Protein AF-A0A348XFD6-F1 (afdb_monomer_lite)

Foldseek 3Di:
DDDPVVVVVVVVVVCVVQPPPRVVVVVVVVVVVVVVVVVVVVVVVVVVVVVVPPPPDDDDD

Sequence (61 aa):
MGGLGEYWVVLVIVVLLFGAGAIPKLAKAVGQAKQEFKKGIDEGTDETAESDDKSKGTLDT

Structure (mmCIF, N/CA/C/O backbone):
data_AF-A0A348XFD6-F1
#
_entry.id   AF-A0A348XFD6-F1
#
loop_
_atom_site.group_PDB
_atom_site.id
_atom_site.type_symbol
_atom_site.label_atom_id
_atom_site.label_alt_id
_atom_site.label_comp_id
_atom_site.label_asym_id
_atom_site.label_entity_id
_atom_site.label_seq_id
_atom_site.pdbx_PDB_ins_code
_atom_site.Cartn_x
_atom_site.Cartn_y
_atom_site.Cartn_z
_atom_site.occupancy
_atom_site.B_iso_or_equiv
_atom_site.auth_seq_id
_atom_site.auth_comp_id
_atom_site.auth_asym_id
_atom_site.auth_atom_id
_atom_site.pdbx_PDB_model_num
ATOM 1 N N . MET A 1 1 ? 18.068 -21.724 -12.762 1.00 60.22 1 MET A N 1
ATOM 2 C CA . MET A 1 1 ? 18.658 -20.409 -13.099 1.00 60.22 1 MET A CA 1
ATOM 3 C C . MET A 1 1 ? 17.630 -19.622 -13.913 1.00 60.22 1 MET A C 1
ATOM 5 O O . MET A 1 1 ? 17.758 -19.513 -15.118 1.00 60.22 1 MET A O 1
ATOM 9 N N . GLY A 1 2 ? 16.542 -19.188 -13.280 1.00 66.06 2 GLY A N 1
ATOM 10 C CA . GLY A 1 2 ? 15.376 -18.581 -13.939 1.00 66.06 2 GLY A CA 1
ATOM 11 C C . GLY A 1 2 ? 14.239 -18.540 -12.925 1.00 66.06 2 GLY A C 1
ATOM 12 O O . GLY A 1 2 ? 14.093 -19.497 -12.166 1.00 66.06 2 GLY A O 1
ATOM 13 N N . GLY A 1 3 ? 13.554 -17.413 -12.792 1.00 69.69 3 GLY A N 1
ATOM 14 C CA . GLY A 1 3 ? 12.583 -17.211 -11.721 1.00 69.69 3 GLY A CA 1
ATOM 15 C C . GLY A 1 3 ? 12.500 -15.752 -11.307 1.00 69.69 3 GLY A C 1
ATOM 16 O O . GLY A 1 3 ? 11.434 -15.170 -11.377 1.00 69.69 3 GLY A O 1
ATOM 17 N N . LEU A 1 4 ? 13.612 -15.114 -10.928 1.00 77.75 4 LEU A N 1
ATOM 18 C CA . LEU A 1 4 ? 13.566 -13.712 -10.484 1.00 77.75 4 LEU A CA 1
ATOM 19 C C . LEU A 1 4 ? 13.413 -12.721 -11.650 1.00 77.75 4 LEU A C 1
ATOM 21 O O . LEU A 1 4 ? 12.799 -11.676 -11.470 1.00 77.75 4 LEU A O 1
ATOM 25 N N . GLY A 1 5 ? 13.935 -13.041 -12.840 1.00 84.19 5 GLY A N 1
ATOM 26 C CA . GLY A 1 5 ? 13.910 -12.142 -14.002 1.00 84.19 5 GLY A CA 1
ATOM 27 C C . GLY A 1 5 ? 12.511 -11.933 -14.584 1.00 84.19 5 GLY A C 1
ATOM 28 O O . GLY A 1 5 ? 12.133 -10.798 -14.876 1.00 84.19 5 GLY A O 1
ATOM 29 N N . GLU A 1 6 ? 11.716 -13.000 -14.700 1.00 83.75 6 GLU A N 1
ATOM 30 C CA . GLU A 1 6 ? 10.355 -12.912 -15.241 1.00 83.75 6 GLU A CA 1
ATOM 31 C C . GLU A 1 6 ? 9.425 -12.050 -14.371 1.00 83.75 6 GLU A C 1
ATOM 33 O O . GLU A 1 6 ? 8.644 -11.257 -14.902 1.00 83.75 6 GLU A O 1
ATOM 38 N N . TYR A 1 7 ? 9.549 -12.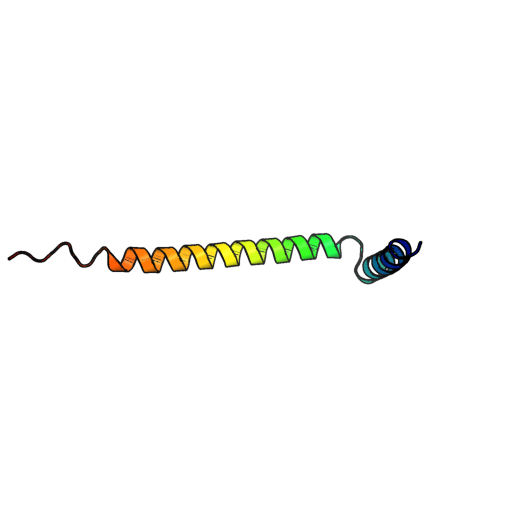118 -13.039 1.00 89.88 7 TYR A N 1
ATOM 39 C CA . TYR A 1 7 ? 8.732 -11.295 -12.138 1.00 89.88 7 TYR A CA 1
ATOM 40 C C . TYR A 1 7 ? 9.021 -9.796 -12.274 1.00 89.88 7 TYR A C 1
ATOM 42 O O . TYR A 1 7 ? 8.096 -8.990 -12.181 1.00 89.88 7 TYR A O 1
ATOM 50 N N . TRP A 1 8 ? 10.272 -9.408 -12.539 1.00 91.31 8 TRP A N 1
ATOM 51 C CA . TRP A 1 8 ? 10.626 -8.001 -12.745 1.00 91.31 8 TRP A CA 1
ATOM 52 C C . TRP A 1 8 ? 9.958 -7.412 -13.987 1.00 91.31 8 TRP A C 1
ATOM 54 O O . TRP A 1 8 ? 9.463 -6.288 -13.934 1.00 91.31 8 TRP A O 1
ATOM 64 N N . VAL A 1 9 ? 9.879 -8.173 -15.082 1.00 92.06 9 VAL A N 1
ATOM 65 C CA . VAL A 1 9 ? 9.207 -7.725 -16.313 1.00 92.06 9 VAL A CA 1
ATOM 66 C C . VAL A 1 9 ? 7.714 -7.505 -16.067 1.00 92.06 9 VAL A C 1
ATOM 68 O O . VAL A 1 9 ? 7.174 -6.462 -16.438 1.00 92.06 9 VAL A O 1
ATOM 71 N N . VAL A 1 10 ? 7.054 -8.444 -15.384 1.00 92.06 10 VAL A N 1
ATOM 72 C CA . VAL A 1 10 ? 5.628 -8.319 -15.039 1.00 92.06 10 VAL A CA 1
ATOM 73 C C . VAL A 1 10 ? 5.390 -7.113 -14.127 1.00 92.06 10 VAL A C 1
ATOM 75 O O . VAL A 1 10 ? 4.469 -6.333 -14.368 1.00 92.06 10 VAL A O 1
ATOM 78 N N . LEU A 1 11 ? 6.246 -6.910 -13.121 1.00 91.56 11 LEU A N 1
ATOM 79 C CA . LEU A 1 11 ? 6.142 -5.783 -12.194 1.00 91.56 11 LEU A CA 1
ATOM 80 C C . LEU A 1 11 ? 6.272 -4.438 -12.920 1.00 91.56 11 LEU A C 1
ATOM 82 O O . LEU A 1 11 ? 5.481 -3.531 -12.666 1.00 91.56 11 LEU A O 1
ATOM 86 N N . VAL A 1 12 ? 7.208 -4.320 -13.866 1.00 93.12 12 VAL A N 1
ATOM 87 C CA . VAL A 1 12 ? 7.371 -3.108 -14.683 1.00 93.12 12 VAL A CA 1
ATOM 88 C C . VAL A 1 12 ? 6.125 -2.838 -15.530 1.00 93.12 12 VAL A C 1
ATOM 90 O O . VAL A 1 12 ? 5.654 -1.704 -15.555 1.00 93.12 12 VAL A O 1
ATOM 93 N N . ILE A 1 13 ? 5.541 -3.857 -16.170 1.00 93.81 13 ILE A N 1
ATOM 94 C CA . ILE A 1 13 ? 4.316 -3.693 -16.974 1.00 93.81 13 ILE A CA 1
ATOM 95 C C . ILE A 1 13 ? 3.152 -3.204 -16.103 1.00 93.81 13 ILE A C 1
ATOM 97 O O . ILE A 1 13 ? 2.462 -2.255 -16.472 1.00 93.81 13 ILE A O 1
ATOM 101 N N . VAL A 1 14 ? 2.958 -3.797 -14.922 1.00 92.50 14 VAL A N 1
ATOM 102 C CA . VAL A 1 14 ? 1.922 -3.366 -13.969 1.00 92.50 14 VAL A CA 1
ATOM 103 C C . VAL A 1 14 ? 2.147 -1.910 -13.549 1.00 92.50 14 VAL A C 1
ATOM 105 O O . VAL A 1 14 ? 1.214 -1.109 -13.558 1.00 92.50 14 VAL A O 1
ATOM 108 N N . VAL A 1 15 ? 3.387 -1.526 -13.244 1.00 92.25 15 VAL A N 1
ATOM 109 C CA . VAL A 1 15 ? 3.729 -0.141 -12.888 1.00 92.25 15 VAL A CA 1
ATOM 110 C C . VAL A 1 15 ? 3.508 0.829 -14.054 1.00 92.25 15 VAL A C 1
ATOM 112 O O . VAL A 1 15 ? 3.124 1.967 -13.804 1.00 92.25 15 VAL A O 1
ATOM 115 N N . LEU A 1 16 ? 3.696 0.418 -15.309 1.00 93.06 16 LEU A N 1
ATOM 116 C CA . LEU A 1 16 ? 3.415 1.266 -16.475 1.00 93.06 16 LEU A CA 1
ATOM 117 C C . LEU A 1 16 ? 1.911 1.465 -16.711 1.00 93.06 16 LEU A C 1
ATOM 119 O O . LEU A 1 16 ? 1.498 2.573 -17.043 1.00 93.06 16 LEU A O 1
ATOM 123 N N . LEU A 1 17 ? 1.093 0.426 -16.513 1.00 93.44 17 LEU A N 1
ATOM 124 C CA . LEU A 1 17 ? -0.364 0.505 -16.687 1.00 93.44 17 LEU A CA 1
ATOM 125 C C . LEU A 1 17 ? -1.044 1.317 -15.579 1.00 93.44 17 LEU A C 1
ATOM 127 O O . LEU A 1 17 ? -1.935 2.118 -15.850 1.00 93.44 17 LEU A O 1
ATOM 131 N N . PHE A 1 18 ? -0.632 1.101 -14.329 1.00 90.75 18 PHE A N 1
ATOM 132 C CA . PHE A 1 18 ? -1.250 1.732 -13.160 1.00 90.75 18 PHE A CA 1
ATOM 133 C C . PHE A 1 18 ? -0.513 2.999 -12.694 1.00 90.75 18 PHE A C 1
ATOM 135 O O . PHE A 1 18 ? -1.086 3.823 -11.983 1.00 90.75 18 PHE A O 1
ATOM 142 N N . GLY A 1 19 ? 0.744 3.182 -13.095 1.00 88.19 19 GLY A N 1
ATOM 143 C CA . GLY A 1 19 ? 1.629 4.249 -12.634 1.00 88.19 19 GLY A CA 1
ATOM 144 C C . GLY A 1 19 ? 2.345 3.914 -11.318 1.00 88.19 19 GLY A C 1
ATOM 145 O O . GLY A 1 19 ? 1.802 3.257 -10.427 1.00 88.19 19 GLY A O 1
ATOM 146 N N . ALA A 1 20 ? 3.561 4.447 -11.137 1.00 86.44 20 ALA A N 1
ATOM 147 C CA . ALA A 1 20 ? 4.382 4.229 -9.935 1.00 86.44 20 ALA A CA 1
ATOM 148 C C . ALA A 1 20 ? 3.720 4.709 -8.624 1.00 86.44 20 ALA A C 1
ATOM 150 O O . ALA A 1 20 ? 4.054 4.231 -7.542 1.00 86.44 20 ALA A O 1
ATOM 151 N N . GLY A 1 21 ? 2.756 5.632 -8.711 1.00 89.44 21 GLY A N 1
ATOM 152 C CA . GLY A 1 21 ? 2.011 6.151 -7.561 1.00 89.44 21 GLY A CA 1
ATOM 153 C C . GLY A 1 21 ? 0.794 5.317 -7.140 1.00 89.44 21 GLY A C 1
ATOM 154 O O . GLY A 1 21 ? 0.280 5.524 -6.040 1.00 89.44 21 GLY A O 1
ATOM 155 N N . ALA A 1 22 ? 0.319 4.376 -7.964 1.00 89.06 22 ALA A N 1
ATOM 156 C CA . ALA A 1 22 ? -0.899 3.622 -7.659 1.00 89.06 22 ALA A CA 1
ATOM 157 C C . ALA A 1 22 ? -0.693 2.607 -6.530 1.00 89.06 22 ALA A C 1
ATOM 159 O O . ALA A 1 22 ? -1.494 2.560 -5.601 1.00 89.06 22 ALA A O 1
ATOM 160 N N . ILE A 1 23 ? 0.410 1.856 -6.549 1.00 90.44 23 ILE A N 1
ATOM 161 C CA . ILE A 1 23 ? 0.738 0.877 -5.501 1.00 90.44 23 ILE A CA 1
ATOM 162 C C . ILE A 1 23 ? 0.820 1.521 -4.102 1.00 90.44 23 ILE A C 1
ATOM 164 O O . ILE A 1 23 ? 0.122 1.046 -3.203 1.00 90.44 23 ILE A O 1
ATOM 168 N N . PRO A 1 24 ? 1.578 2.618 -3.873 1.00 88.31 24 PRO A N 1
ATOM 169 C CA . PRO A 1 24 ? 1.632 3.244 -2.549 1.00 88.31 24 PRO A CA 1
ATOM 170 C C . PRO A 1 24 ? 0.297 3.876 -2.131 1.00 88.31 24 PRO A C 1
ATOM 172 O O . PRO A 1 24 ? -0.031 3.882 -0.943 1.00 88.31 24 PRO A O 1
ATOM 175 N N . LYS A 1 25 ? -0.500 4.381 -3.082 1.00 92.19 25 LYS A N 1
ATOM 176 C CA . LYS A 1 25 ? -1.826 4.951 -2.802 1.00 92.19 25 LYS A CA 1
ATOM 177 C C . LYS A 1 25 ? -2.831 3.874 -2.383 1.00 92.19 25 LYS A C 1
ATOM 179 O O . LYS A 1 25 ? -3.535 4.060 -1.393 1.00 92.19 25 LYS A O 1
ATOM 184 N N . LEU A 1 26 ? -2.846 2.740 -3.085 1.00 92.69 26 LEU A N 1
ATOM 185 C CA . LEU A 1 26 ? -3.665 1.576 -2.743 1.00 92.69 26 LEU A CA 1
ATOM 186 C C . LEU A 1 26 ? -3.245 0.982 -1.394 1.00 92.69 26 LEU A C 1
ATOM 188 O O . LEU A 1 26 ? -4.103 0.725 -0.555 1.00 92.69 26 LEU A O 1
ATOM 192 N N . ALA A 1 27 ? -1.940 0.836 -1.144 1.00 93.62 27 ALA A N 1
ATOM 193 C CA . ALA A 1 27 ? -1.430 0.342 0.134 1.00 93.62 27 ALA A CA 1
ATOM 194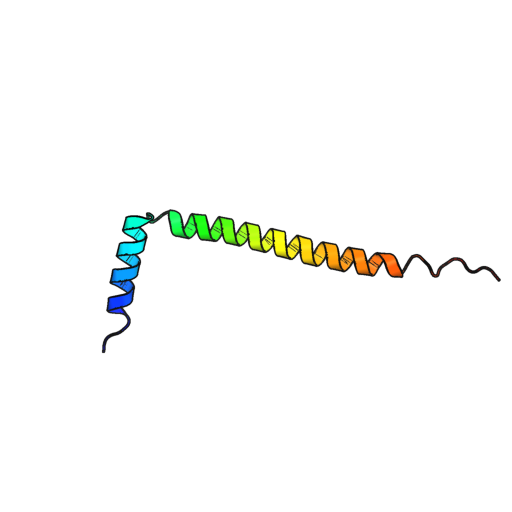 C C . ALA A 1 27 ? -1.846 1.239 1.311 1.00 93.62 27 ALA A C 1
ATOM 196 O O . ALA A 1 27 ? -2.281 0.724 2.339 1.0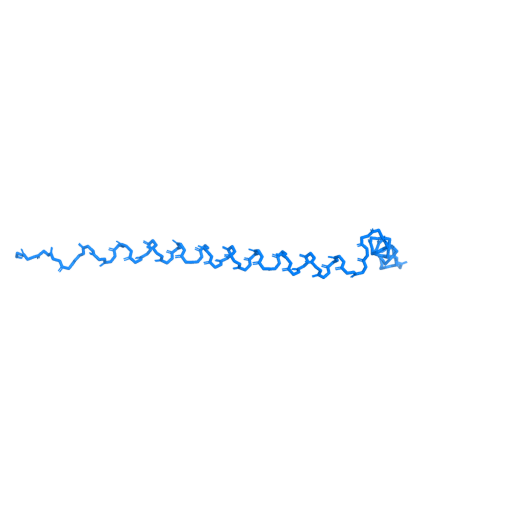0 93.62 27 ALA A O 1
ATOM 197 N N . LYS A 1 28 ? -1.774 2.570 1.152 1.00 95.12 28 LYS A N 1
ATOM 198 C CA . LYS A 1 28 ? -2.263 3.516 2.167 1.00 95.12 28 LYS A CA 1
ATOM 199 C C . LYS A 1 28 ? -3.764 3.373 2.410 1.00 95.12 28 LYS A C 1
ATOM 201 O O . LYS A 1 28 ? -4.156 3.206 3.558 1.00 95.12 28 LYS A O 1
ATOM 206 N N . ALA A 1 29 ? -4.581 3.376 1.356 1.00 95.50 29 ALA A N 1
ATOM 207 C CA . ALA A 1 29 ? -6.036 3.268 1.488 1.00 95.50 29 ALA A CA 1
ATOM 208 C C . ALA A 1 29 ? -6.465 1.943 2.148 1.00 95.50 29 ALA A C 1
ATOM 210 O O . ALA A 1 29 ? -7.265 1.937 3.079 1.00 95.50 29 ALA A O 1
ATOM 211 N N . VAL A 1 30 ? -5.876 0.821 1.719 1.00 96.12 30 VAL A N 1
ATOM 212 C CA . VAL A 1 30 ? -6.128 -0.508 2.302 1.00 96.12 30 VAL A CA 1
ATOM 213 C C . VAL A 1 30 ? -5.599 -0.602 3.737 1.00 96.12 30 VAL A C 1
ATOM 215 O O . VAL A 1 30 ? -6.208 -1.268 4.570 1.00 96.12 30 VAL A O 1
ATOM 218 N N . GLY A 1 31 ? -4.473 0.046 4.043 1.00 95.19 31 GLY A N 1
ATOM 219 C CA . GLY A 1 31 ? -3.913 0.107 5.393 1.00 95.19 31 GLY A CA 1
ATOM 220 C C . GLY A 1 31 ? -4.818 0.864 6.361 1.00 95.19 31 GLY A C 1
ATOM 221 O O . GLY A 1 31 ? -5.131 0.341 7.426 1.00 95.19 31 GLY A O 1
ATOM 222 N N . GLN A 1 32 ? -5.297 2.043 5.956 1.00 96.75 32 GLN A N 1
ATOM 223 C CA . GLN A 1 32 ? -6.233 2.848 6.744 1.00 96.75 32 GLN A CA 1
ATOM 224 C C . GLN A 1 32 ? -7.555 2.107 6.963 1.00 96.75 32 GLN A C 1
ATOM 226 O O . GLN A 1 32 ? -7.984 1.967 8.104 1.00 96.75 32 GLN A O 1
ATOM 231 N N . ALA A 1 33 ? -8.131 1.529 5.902 1.00 96.31 33 ALA A N 1
ATOM 232 C CA . ALA A 1 33 ? -9.363 0.752 6.006 1.00 96.31 33 ALA A CA 1
ATOM 233 C C . ALA A 1 33 ? -9.215 -0.453 6.949 1.00 96.31 33 ALA A C 1
ATOM 235 O O . ALA A 1 33 ? -10.075 -0.681 7.794 1.00 96.31 33 ALA A O 1
ATOM 236 N N . LYS A 1 34 ? -8.109 -1.208 6.857 1.00 96.25 34 LYS A N 1
ATOM 237 C CA . LYS A 1 34 ? -7.847 -2.322 7.785 1.00 96.25 34 LYS A CA 1
ATOM 238 C C . LYS A 1 34 ? -7.647 -1.852 9.223 1.00 96.25 34 LYS A C 1
ATOM 240 O O . LYS A 1 34 ? -8.071 -2.554 10.134 1.00 96.25 34 LYS A O 1
ATOM 245 N N . GLN A 1 35 ? -7.008 -0.703 9.430 1.00 95.19 35 GLN A N 1
ATOM 246 C CA . GLN A 1 35 ? -6.781 -0.157 10.764 1.00 95.19 35 GLN A CA 1
ATOM 247 C C . GLN A 1 35 ? -8.085 0.302 11.424 1.00 95.19 35 GLN A C 1
ATOM 249 O O . GLN A 1 35 ? -8.331 -0.058 12.572 1.00 95.19 35 GLN A O 1
ATOM 254 N N . GLU A 1 36 ? -8.933 1.032 10.699 1.00 95.81 36 GLU A N 1
ATOM 255 C CA . GLU A 1 36 ? -10.255 1.445 11.189 1.00 95.81 36 GLU A CA 1
ATOM 256 C C . GLU A 1 36 ? -11.172 0.239 11.416 1.00 95.81 36 GLU A C 1
ATOM 258 O O . GLU A 1 36 ? -11.829 0.155 12.449 1.00 95.81 36 GLU A O 1
ATOM 263 N N . PHE A 1 37 ? -11.148 -0.744 10.512 1.00 94.88 37 PHE A N 1
ATOM 264 C CA . PHE A 1 37 ? -11.901 -1.988 10.669 1.00 94.88 37 PHE A CA 1
ATOM 265 C C . PHE A 1 37 ? -11.468 -2.776 11.910 1.00 94.88 37 PHE A C 1
ATOM 267 O O . PHE A 1 37 ? -12.310 -3.242 12.672 1.00 94.88 37 PHE A O 1
ATOM 274 N N . LYS A 1 38 ? -10.154 -2.903 12.142 1.00 93.69 38 LYS A N 1
ATOM 275 C CA . LYS A 1 38 ? -9.621 -3.586 13.325 1.00 93.69 38 LYS A CA 1
ATOM 276 C C . LYS A 1 38 ? -10.022 -2.854 14.606 1.00 93.69 38 LYS A C 1
ATOM 278 O O . LYS A 1 38 ? -10.524 -3.495 15.520 1.00 93.69 38 LYS A O 1
ATOM 283 N N . LYS A 1 39 ? -9.889 -1.525 14.617 1.00 93.31 39 LYS A N 1
ATOM 284 C CA . LYS A 1 39 ? -10.295 -0.676 15.739 1.00 93.31 39 LYS A CA 1
ATOM 285 C C . LYS A 1 39 ? -11.786 -0.822 16.067 1.00 93.31 39 LYS A C 1
ATOM 287 O O . LYS A 1 39 ? -12.108 -1.052 17.222 1.00 93.31 39 LYS A O 1
ATOM 292 N N . GLY A 1 40 ? -12.669 -0.772 15.068 1.00 92.25 40 GLY A N 1
ATOM 293 C CA . GLY A 1 40 ? -14.110 -0.938 15.289 1.00 92.25 40 GLY A CA 1
ATOM 294 C C . GLY A 1 40 ? -14.506 -2.334 15.786 1.00 92.25 40 GLY A C 1
ATOM 295 O O . GLY A 1 40 ? -15.463 -2.464 16.541 1.00 92.25 40 GLY A O 1
ATOM 296 N N . ILE A 1 41 ? -13.764 -3.382 15.402 1.00 91.81 41 ILE A N 1
ATOM 297 C CA . ILE A 1 41 ? -13.973 -4.740 15.936 1.00 91.81 41 ILE A CA 1
ATOM 298 C C . ILE A 1 41 ? -13.536 -4.846 17.400 1.00 91.81 41 ILE A C 1
ATOM 300 O O . ILE A 1 41 ? -14.240 -5.480 18.186 1.00 91.81 41 IL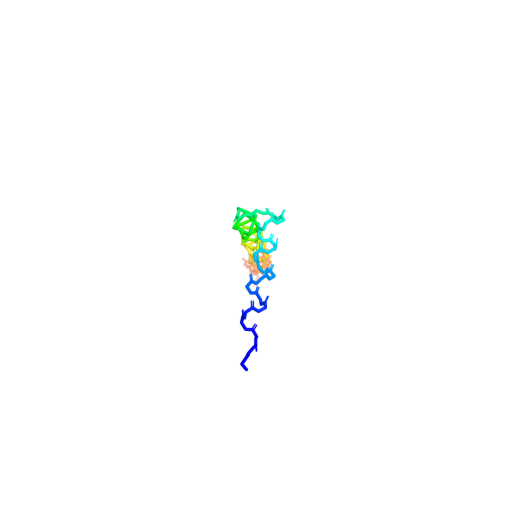E A O 1
ATOM 304 N N . ASP A 1 42 ? -12.374 -4.285 17.747 1.00 90.12 42 ASP A N 1
ATOM 305 C CA . ASP A 1 42 ? -11.869 -4.308 19.124 1.00 90.12 42 ASP A CA 1
ATOM 306 C C . ASP A 1 42 ? -12.799 -3.475 20.038 1.00 90.12 42 ASP A C 1
ATOM 308 O O . ASP A 1 42 ? -13.291 -4.004 21.029 1.00 90.12 42 ASP A O 1
ATOM 312 N N . GLU A 1 43 ? -13.187 -2.256 19.633 1.00 86.62 43 GLU A N 1
ATOM 313 C CA . GLU A 1 43 ? -14.148 -1.412 20.374 1.00 86.62 43 GLU A CA 1
ATOM 314 C C . GLU A 1 43 ? -15.511 -2.103 20.571 1.00 86.62 43 GLU A C 1
ATOM 316 O O . GLU A 1 43 ? -16.011 -2.169 21.691 1.00 86.62 43 GLU A O 1
ATOM 321 N N . GLY A 1 44 ? -16.085 -2.712 19.525 1.00 80.06 44 GLY A N 1
ATOM 322 C CA . GLY A 1 44 ? -17.361 -3.432 19.650 1.00 80.06 44 GLY A CA 1
ATOM 323 C C . GLY A 1 44 ? -17.284 -4.719 20.489 1.00 80.06 44 GLY A C 1
ATOM 324 O O . GLY A 1 44 ? -18.301 -5.183 21.013 1.00 80.06 44 GLY A O 1
ATOM 325 N N . THR A 1 45 ? -16.088 -5.301 20.627 1.00 76.56 45 THR A N 1
ATOM 326 C CA . THR A 1 45 ? -15.841 -6.452 21.511 1.00 76.56 45 THR A CA 1
ATOM 327 C C . THR A 1 45 ? -15.770 -6.013 22.974 1.00 76.56 45 THR A C 1
ATOM 329 O O . THR A 1 45 ? -16.381 -6.663 23.823 1.00 76.56 45 THR A O 1
ATOM 332 N N . ASP A 1 46 ? -15.084 -4.905 23.266 1.00 68.31 46 ASP A N 1
ATOM 333 C CA . ASP A 1 46 ? -14.981 -4.348 24.621 1.00 68.31 46 ASP A CA 1
ATOM 334 C C . ASP A 1 46 ? -16.340 -3.819 25.136 1.00 68.31 46 ASP A C 1
ATOM 336 O O . ASP A 1 46 ? -16.719 -4.097 26.276 1.00 68.31 46 ASP A O 1
ATOM 340 N N . GLU A 1 47 ? -17.159 -3.181 24.286 1.00 62.12 47 GLU A N 1
ATOM 341 C CA . GLU A 1 47 ? -18.503 -2.695 24.667 1.00 62.12 47 GLU A CA 1
ATOM 342 C C . GLU A 1 47 ? -19.489 -3.829 25.039 1.00 62.12 47 GLU A C 1
ATOM 344 O O . GLU A 1 47 ? -20.387 -3.648 25.871 1.00 62.12 47 GLU A O 1
ATOM 349 N N . THR A 1 48 ? -19.306 -5.026 24.468 1.00 59.59 48 THR A N 1
ATOM 350 C CA . THR A 1 48 ? -20.082 -6.227 24.833 1.00 59.59 48 THR A CA 1
ATOM 351 C C . THR A 1 48 ? -19.650 -6.799 26.189 1.00 59.59 48 THR A C 1
ATOM 353 O O . THR A 1 48 ? -20.484 -7.357 26.903 1.00 59.59 48 THR A O 1
ATOM 356 N N . ALA A 1 49 ? -18.380 -6.642 26.577 1.00 59.50 49 ALA A N 1
ATOM 357 C CA . ALA A 1 49 ? -17.856 -7.148 27.846 1.00 59.50 49 ALA A CA 1
ATOM 358 C C . ALA A 1 49 ? -18.205 -6.241 29.045 1.00 59.50 49 ALA A C 1
ATOM 360 O O . ALA A 1 49 ? -18.479 -6.750 30.131 1.00 59.50 49 ALA A O 1
ATOM 361 N N . GLU A 1 50 ? -18.270 -4.917 28.861 1.00 58.16 50 GLU A N 1
ATOM 362 C CA . GLU A 1 50 ? -18.643 -3.975 29.937 1.00 58.16 50 GLU A CA 1
ATOM 363 C C . GLU A 1 50 ? -20.150 -3.948 30.259 1.00 58.16 50 GLU A C 1
ATOM 365 O O . GLU A 1 50 ? -20.550 -3.492 31.333 1.00 58.16 50 GLU A O 1
ATOM 370 N N . SER A 1 51 ? -21.005 -4.473 29.375 1.00 56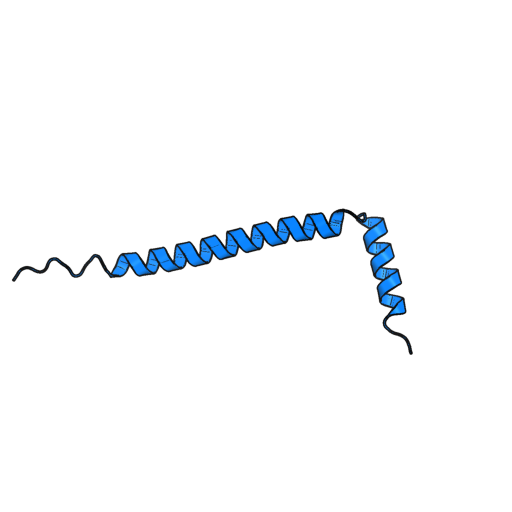.09 51 SER A N 1
ATOM 371 C CA . SER A 1 51 ? -22.460 -4.498 29.598 1.00 56.09 51 SER A CA 1
ATOM 372 C C . SER A 1 51 ? -22.939 -5.627 30.531 1.00 56.09 51 SER A C 1
ATOM 374 O O . SER A 1 51 ? -24.074 -5.561 31.004 1.00 56.09 51 SER A O 1
ATOM 376 N N . ASP A 1 52 ? -22.100 -6.622 30.853 1.00 56.00 52 ASP A N 1
ATOM 377 C CA . ASP A 1 52 ? -22.466 -7.745 31.743 1.00 56.00 52 ASP A CA 1
ATOM 378 C C . ASP A 1 52 ? -22.073 -7.512 33.224 1.00 56.00 52 ASP A C 1
ATOM 380 O O . ASP A 1 52 ? -22.660 -8.108 34.128 1.00 56.00 52 ASP A O 1
ATOM 384 N N . ASP A 1 53 ? -21.154 -6.579 33.517 1.00 54.59 53 ASP A N 1
ATOM 385 C CA . ASP A 1 53 ? -20.657 -6.339 34.890 1.00 54.59 53 ASP A CA 1
ATOM 386 C C . ASP A 1 53 ? -21.491 -5.314 35.691 1.00 54.59 53 ASP A C 1
ATOM 388 O O . ASP A 1 53 ? -21.382 -5.211 36.913 1.00 54.59 53 ASP A O 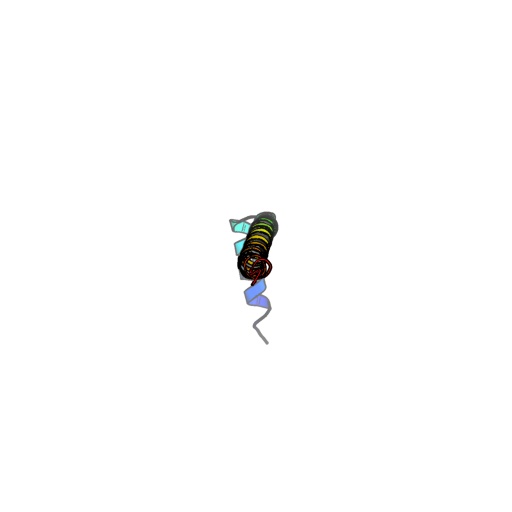1
ATOM 392 N N . LYS A 1 54 ? -22.420 -4.589 35.049 1.00 53.91 54 LYS A N 1
ATOM 393 C CA . LYS A 1 54 ? -23.233 -3.546 35.711 1.00 53.91 54 LYS A CA 1
ATOM 394 C C . LYS A 1 54 ? -24.642 -3.980 36.143 1.00 53.91 54 LYS A C 1
ATOM 396 O O . LYS A 1 54 ? -25.490 -3.121 36.383 1.00 53.91 54 LYS A O 1
ATOM 401 N N . SER A 1 55 ? -24.908 -5.286 36.265 1.00 53.12 55 SER A N 1
ATOM 402 C CA . SER A 1 55 ? -26.207 -5.817 36.734 1.00 53.12 55 SER A CA 1
ATOM 403 C C . SER A 1 55 ? -26.154 -6.623 38.048 1.00 53.12 55 SER A C 1
ATOM 405 O O . SER A 1 55 ? -27.182 -7.159 38.459 1.00 53.12 55 SER A O 1
ATOM 407 N N . LYS A 1 56 ? -25.015 -6.707 38.758 1.00 56.88 56 LYS A N 1
ATOM 408 C CA . LYS A 1 56 ? -24.894 -7.501 40.010 1.00 56.88 56 LYS A CA 1
ATOM 409 C C . LYS A 1 56 ? -24.646 -6.719 41.312 1.00 56.88 56 LYS A C 1
ATOM 411 O O . LYS A 1 56 ? -24.335 -7.328 42.329 1.00 56.88 56 LYS A O 1
ATOM 416 N N . GLY A 1 57 ? -24.831 -5.397 41.322 1.00 54.69 57 GLY A N 1
ATOM 417 C CA . GLY A 1 57 ? -24.550 -4.532 42.484 1.00 54.69 57 GLY A CA 1
ATOM 418 C C . GLY A 1 57 ? -25.760 -3.963 43.243 1.00 54.69 57 GLY A C 1
ATOM 419 O O . GLY A 1 57 ? -25.609 -2.982 43.962 1.00 54.69 57 GLY A O 1
ATOM 420 N N . THR A 1 58 ? -26.966 -4.503 43.066 1.00 57.12 58 THR A N 1
ATOM 421 C CA . THR A 1 58 ? -28.166 -4.126 43.842 1.00 57.12 58 THR A CA 1
ATOM 422 C C . THR A 1 58 ? -29.054 -5.358 43.946 1.00 57.12 58 THR A C 1
ATOM 424 O O . THR A 1 58 ? -29.940 -5.595 43.133 1.00 57.12 58 THR A O 1
ATOM 427 N N . LEU A 1 59 ? -28.738 -6.213 44.913 1.00 62.41 59 LEU A N 1
ATOM 428 C CA . LEU A 1 59 ? -29.717 -7.105 45.514 1.00 62.41 59 LEU A CA 1
ATOM 429 C C . LEU A 1 59 ? -29.530 -6.964 47.023 1.00 62.41 59 LEU A C 1
ATOM 431 O O . LEU A 1 59 ? -28.822 -7.730 47.672 1.00 62.41 59 LEU A O 1
ATOM 435 N N . ASP A 1 60 ? -30.095 -5.881 47.540 1.00 55.59 60 ASP A N 1
ATOM 436 C CA . ASP A 1 60 ? -30.395 -5.696 48.946 1.00 55.59 60 ASP A CA 1
ATOM 437 C C . ASP A 1 60 ? -31.430 -6.757 49.353 1.00 55.59 60 ASP A C 1
ATOM 439 O O . ASP A 1 60 ? -32.610 -6.639 49.014 1.00 55.59 60 ASP A O 1
ATOM 443 N N . THR A 1 61 ? -31.011 -7.825 50.035 1.00 55.97 61 THR A N 1
ATOM 444 C CA . THR A 1 61 ? -31.830 -8.559 51.022 1.00 55.97 61 THR A CA 1
ATOM 445 C C . THR A 1 61 ? -30.956 -9.395 51.946 1.00 55.97 61 THR A C 1
ATOM 447 O O . THR A 1 61 ? -29.985 -10.007 51.449 1.00 55.97 61 THR A O 1
#

pLDDT: mean 81.04, std 15.59, range [53.12, 96.75]

Radius of gyration: 24.7 Å; chains: 1; bounding box: 50×27×68 Å

Secondary structure (DSSP, 8-state):
--SHHHHHHHHHHHHHHH-TTHHHHHHHHHHHHHHHHHHHHHHHHHHHHHTSGGGSS----